Protein AF-A0A5C8ELT2-F1 (afdb_monomer_lite)

Foldseek 3Di:
DAWWDDVVQLVLVVVDPPDDDSVQQTWDWDDDDQWIWIWHWFDDVNDIDTWIKTANDWDFDDDPNDTFKIKGDDIDTDPVCNQKAPWTWMAGPVQQWIKIKIWHQDPVGIDITIDITHGDDD

Organism: NCBI:txid29522

Secondary structure (DSSP, 8-state):
-EEEE-HHHHHHHHT-TT-S-GGGGSEEEEEETTEEEEEEEEEETTEEEEEEEEEEEEEEEEETTEEEEEEEEEEEE-GGGTT-EEEEEEEETTTTEEEEEEEEP-TT--EEEEEEEEEPP-

Sequence (122 aa):
MGKYRDKDIYKAFDENPYWDDASKLDVEVSEDGNATKIKGYAMRPKEASPFDFNISKWKKTTKGGKIIKVEAEIIIPILECSDLKNIIIVYDYVSSTLYIRFIKPLNVGDKEYLFNGTKQSS

pLDDT: mean 89.15, std 9.67, range [57.62, 98.06]

Radius of gyration: 14.6 Å; chains: 1; bounding box: 35×29×47 Å

Structure (mmCIF, N/CA/C/O backbone):
data_AF-A0A5C8ELT2-F1
#
_entry.id   AF-A0A5C8ELT2-F1
#
loop_
_atom_site.group_PDB
_atom_site.id
_atom_site.type_symbol
_atom_site.label_atom_id
_atom_site.label_alt_id
_atom_site.label_comp_id
_atom_site.label_asym_id
_atom_site.label_entity_id
_atom_site.label_seq_id
_atom_site.pdbx_PDB_ins_code
_atom_site.Cartn_x
_atom_site.Cartn_y
_atom_site.Cartn_z
_atom_site.occupancy
_atom_site.B_iso_or_equiv
_atom_site.auth_seq_id
_atom_site.auth_comp_id
_atom_site.auth_asym_id
_atom_site.auth_atom_id
_atom_site.pdbx_PDB_model_num
ATOM 1 N N . MET A 1 1 ? -12.217 0.824 4.489 1.00 71.94 1 MET A N 1
ATOM 2 C CA . MET A 1 1 ? -11.799 0.644 3.080 1.00 71.94 1 MET A CA 1
ATOM 3 C C . MET A 1 1 ? -11.920 1.934 2.321 1.00 71.94 1 MET A C 1
ATOM 5 O O . MET A 1 1 ? -12.631 2.817 2.791 1.00 71.94 1 MET A O 1
ATOM 9 N N . GLY A 1 2 ? -11.146 2.099 1.253 1.00 90.38 2 GLY A N 1
ATOM 10 C CA . GLY A 1 2 ? -11.071 3.370 0.542 1.00 90.38 2 GLY A CA 1
ATOM 11 C C . GLY A 1 2 ? -9.922 3.445 -0.454 1.00 90.38 2 GLY A C 1
ATOM 12 O O . GLY A 1 2 ? -9.126 2.515 -0.575 1.00 90.38 2 GLY A O 1
ATOM 13 N N . LYS A 1 3 ? -9.867 4.578 -1.153 1.00 93.56 3 LYS A N 1
ATOM 14 C CA . LYS A 1 3 ? -8.820 4.913 -2.116 1.00 93.56 3 LYS A CA 1
ATOM 15 C C . LYS A 1 3 ? -7.764 5.798 -1.468 1.00 93.56 3 LYS A C 1
ATOM 17 O O . LYS A 1 3 ? -8.088 6.649 -0.637 1.00 93.56 3 LYS A O 1
ATOM 22 N N . TYR A 1 4 ? -6.516 5.602 -1.857 1.00 94.44 4 TYR A N 1
ATOM 23 C CA . TYR A 1 4 ? -5.365 6.350 -1.374 1.00 94.44 4 TYR A CA 1
ATOM 24 C C . TYR A 1 4 ? -4.629 6.943 -2.561 1.00 94.44 4 TYR A C 1
ATOM 26 O O . TYR A 1 4 ? -4.419 6.255 -3.556 1.00 94.44 4 TYR A O 1
ATOM 34 N N . ARG A 1 5 ? -4.222 8.206 -2.444 1.00 92.56 5 ARG A N 1
ATOM 35 C CA . ARG A 1 5 ? -3.562 8.931 -3.527 1.00 92.56 5 ARG A CA 1
ATOM 36 C C . ARG A 1 5 ? -2.196 9.412 -3.102 1.00 92.56 5 ARG A C 1
ATOM 38 O O . ARG A 1 5 ? -2.078 10.160 -2.131 1.00 92.56 5 ARG A O 1
ATOM 45 N N . ASP A 1 6 ? -1.195 9.015 -3.867 1.00 91.62 6 ASP A N 1
ATOM 46 C CA . ASP A 1 6 ? 0.149 9.566 -3.792 1.00 91.62 6 ASP A CA 1
ATOM 47 C C . ASP A 1 6 ? 0.267 10.721 -4.798 1.00 91.62 6 ASP A C 1
ATOM 49 O O . ASP A 1 6 ? 0.016 10.561 -5.995 1.00 91.62 6 ASP A O 1
ATOM 53 N N . LYS A 1 7 ? 0.593 11.915 -4.297 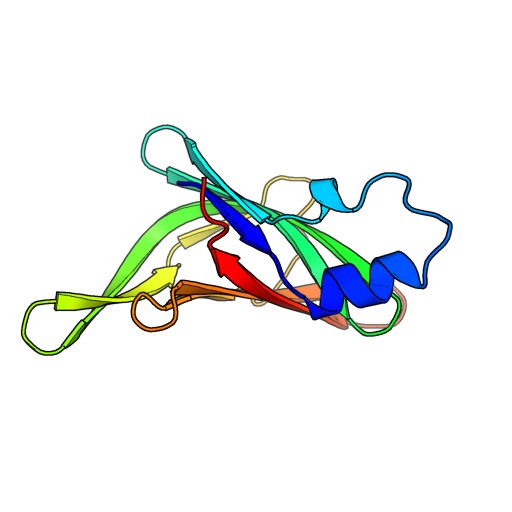1.00 85.00 7 LYS A N 1
ATOM 54 C CA . LYS A 1 7 ? 0.671 13.131 -5.117 1.00 85.00 7 LYS A CA 1
ATOM 55 C C . LYS A 1 7 ? 1.860 13.108 -6.072 1.00 85.00 7 LYS A C 1
ATOM 57 O O . LYS A 1 7 ? 1.757 13.679 -7.155 1.00 85.00 7 LYS A O 1
ATOM 62 N N . ASP A 1 8 ? 2.954 12.455 -5.691 1.00 82.12 8 ASP A N 1
ATOM 63 C CA . ASP A 1 8 ? 4.147 12.367 -6.531 1.00 82.12 8 ASP A CA 1
ATOM 64 C C . ASP A 1 8 ? 3.898 11.418 -7.707 1.00 82.12 8 ASP A C 1
ATOM 66 O O . ASP A 1 8 ? 4.327 11.694 -8.828 1.00 82.12 8 ASP A O 1
ATOM 70 N N . ILE A 1 9 ? 3.113 10.360 -7.476 1.00 78.44 9 ILE A N 1
ATOM 71 C CA . ILE A 1 9 ? 2.652 9.456 -8.536 1.00 78.44 9 ILE A CA 1
ATOM 72 C C . ILE A 1 9 ? 1.777 10.189 -9.552 1.00 78.44 9 ILE A C 1
ATOM 74 O O . ILE A 1 9 ? 1.992 10.073 -10.757 1.00 78.44 9 ILE A O 1
ATOM 78 N N . TYR A 1 10 ? 0.824 10.987 -9.071 1.00 76.44 10 TYR A N 1
ATOM 79 C CA . TYR A 1 10 ? -0.036 11.792 -9.939 1.00 76.44 10 TYR A CA 1
ATOM 80 C C . TYR A 1 10 ? 0.750 12.833 -10.738 1.00 76.44 10 TYR A C 1
ATOM 82 O O . TYR A 1 10 ? 0.539 12.972 -11.937 1.00 76.44 10 TYR A O 1
ATOM 90 N N . LYS A 1 11 ? 1.705 13.524 -10.107 1.00 77.12 11 LYS A N 1
ATOM 91 C CA . LYS A 1 11 ? 2.551 14.492 -10.811 1.00 77.12 11 LYS A CA 1
ATOM 92 C C . LYS A 1 11 ? 3.374 13.828 -11.919 1.00 77.12 11 LYS A C 1
ATOM 94 O O . LYS A 1 11 ? 3.486 14.369 -13.011 1.00 77.12 11 LYS A O 1
ATOM 99 N N . ALA A 1 12 ? 3.941 12.653 -11.654 1.00 73.88 12 ALA A N 1
ATOM 100 C CA . ALA A 1 12 ? 4.704 11.924 -12.661 1.00 73.88 12 ALA A CA 1
ATOM 101 C C . ALA A 1 12 ? 3.827 11.377 -13.803 1.00 73.88 12 ALA A C 1
ATOM 103 O O . ALA A 1 12 ? 4.328 11.184 -14.910 1.00 73.88 12 ALA A O 1
ATOM 104 N N . PHE A 1 13 ? 2.536 11.135 -13.551 1.00 73.38 13 PHE A N 1
ATOM 105 C CA . PHE A 1 13 ? 1.557 10.806 -14.588 1.00 73.38 13 PHE A CA 1
ATOM 106 C C . PHE A 1 13 ? 1.274 11.991 -15.508 1.00 73.38 13 PHE A C 1
ATOM 108 O O . PHE A 1 13 ? 1.286 11.805 -16.719 1.00 73.38 13 PHE A O 1
ATOM 115 N N . ASP A 1 14 ? 1.091 13.201 -14.967 1.00 68.50 14 ASP A N 1
ATOM 116 C CA . ASP A 1 14 ? 0.871 14.403 -15.791 1.00 68.50 14 ASP A CA 1
ATOM 117 C C . ASP A 1 14 ? 2.037 14.643 -16.776 1.00 68.50 14 ASP A C 1
ATOM 119 O O . ASP A 1 14 ? 1.871 15.253 -17.831 1.00 68.50 14 ASP A O 1
ATOM 123 N N . GLU A 1 15 ? 3.222 14.121 -16.450 1.00 73.06 15 GLU A N 1
ATOM 124 C CA . GLU A 1 15 ? 4.435 14.187 -17.265 1.00 73.06 15 GLU A CA 1
ATOM 125 C C . GLU A 1 15 ? 4.622 12.966 -18.204 1.00 73.06 15 GLU A C 1
ATOM 127 O O . GLU A 1 15 ? 5.554 12.956 -19.013 1.00 73.06 15 GLU A O 1
ATOM 132 N N . ASN A 1 16 ? 3.763 11.937 -18.131 1.00 67.94 16 ASN A N 1
ATOM 133 C CA . ASN A 1 16 ? 3.878 10.684 -18.887 1.00 67.94 16 ASN A CA 1
ATOM 134 C C . ASN A 1 16 ? 2.683 10.458 -19.845 1.00 67.94 16 ASN A C 1
ATOM 136 O O . ASN A 1 16 ? 1.609 10.053 -19.407 1.00 67.94 16 ASN A O 1
ATOM 140 N N . PRO A 1 17 ? 2.869 10.603 -21.171 1.00 62.38 17 PRO A N 1
ATOM 141 C CA . PRO A 1 17 ? 1.779 10.547 -22.149 1.00 62.38 17 PRO A CA 1
ATOM 142 C C . PRO A 1 17 ? 1.241 9.134 -22.443 1.00 62.38 17 PRO A C 1
ATOM 144 O O . PRO A 1 17 ? 0.375 8.990 -23.299 1.00 62.38 17 PRO A O 1
ATOM 147 N N . TYR A 1 18 ? 1.766 8.084 -21.801 1.00 62.25 18 TYR A N 1
ATOM 148 C CA . TYR A 1 18 ? 1.411 6.686 -22.097 1.00 62.25 18 TYR A CA 1
ATOM 149 C C . TYR A 1 18 ? 0.323 6.098 -21.188 1.00 62.25 18 TYR A C 1
ATOM 151 O O . TYR A 1 18 ? 0.025 4.908 -21.287 1.00 62.25 18 TYR A O 1
ATOM 159 N N . TRP A 1 19 ? -0.231 6.885 -20.267 1.00 64.69 19 TRP A N 1
ATOM 160 C CA . TRP A 1 19 ? -1.232 6.420 -19.314 1.00 64.69 19 TRP A CA 1
ATOM 161 C C . TRP A 1 19 ? -2.499 7.272 -19.472 1.00 64.69 19 TRP A C 1
ATOM 163 O O . TRP A 1 19 ? -2.456 8.482 -19.299 1.00 64.69 19 TRP A O 1
ATOM 173 N N . ASP A 1 20 ? -3.632 6.643 -19.798 1.00 63.91 20 ASP A N 1
ATOM 174 C CA . ASP A 1 20 ? -4.849 7.371 -20.211 1.00 63.91 20 ASP A CA 1
ATOM 175 C C . ASP A 1 20 ? -5.762 7.797 -19.043 1.00 63.91 20 ASP A C 1
ATOM 177 O O . ASP A 1 20 ? -6.761 8.483 -19.252 1.00 63.91 20 ASP A O 1
ATOM 181 N N . ASP A 1 21 ? -5.477 7.360 -17.809 1.00 69.00 21 ASP A N 1
ATOM 182 C CA . ASP A 1 21 ? -6.354 7.605 -16.655 1.00 69.00 21 ASP A CA 1
ATOM 183 C C . ASP A 1 21 ? -5.596 7.602 -15.315 1.00 69.00 21 ASP A C 1
ATOM 185 O O . ASP A 1 21 ? -5.277 6.544 -14.762 1.00 69.00 21 ASP A O 1
ATOM 189 N N . ALA A 1 22 ? -5.355 8.797 -14.767 1.00 68.06 22 ALA A N 1
ATOM 190 C CA . ALA A 1 22 ? -4.678 8.990 -13.484 1.00 68.06 22 ALA A CA 1
ATOM 191 C C . ALA A 1 22 ? -5.452 8.371 -12.313 1.00 68.06 22 ALA A C 1
ATOM 193 O O . ALA A 1 22 ? -4.852 7.970 -11.319 1.00 68.06 22 ALA A O 1
ATOM 194 N N . SER A 1 23 ? -6.782 8.241 -12.421 1.00 67.38 23 SER A N 1
ATOM 195 C CA . SER A 1 23 ? -7.613 7.687 -11.345 1.00 67.38 23 SER A CA 1
ATOM 196 C C . SER A 1 23 ? -7.337 6.203 -11.080 1.00 67.38 23 SER A C 1
ATOM 198 O O . SER A 1 23 ? -7.623 5.705 -9.989 1.00 67.38 23 SER A O 1
ATOM 200 N N . LYS A 1 24 ? -6.708 5.510 -12.040 1.00 70.69 24 LYS A N 1
ATOM 201 C CA . LYS A 1 24 ? -6.214 4.132 -11.893 1.00 70.69 24 LYS A CA 1
ATOM 202 C C . LYS A 1 24 ? -4.929 4.030 -11.063 1.00 70.69 24 LYS A C 1
ATOM 204 O O . LYS A 1 24 ? -4.513 2.920 -10.744 1.00 70.69 24 LYS A O 1
ATOM 209 N N . LEU A 1 25 ? -4.307 5.158 -10.716 1.00 79.81 25 LEU A N 1
ATOM 210 C CA . LEU A 1 25 ? -3.116 5.215 -9.863 1.00 79.81 25 LEU A CA 1
ATOM 211 C C . LEU A 1 25 ? -3.453 5.272 -8.375 1.00 79.81 25 LEU A C 1
ATOM 213 O O . LEU A 1 25 ? -2.561 5.133 -7.539 1.00 79.81 25 LEU A O 1
ATOM 217 N N . ASP A 1 26 ? -4.726 5.482 -8.035 1.00 89.81 26 ASP A N 1
ATOM 218 C CA . ASP A 1 26 ? -5.163 5.370 -6.652 1.00 89.81 26 ASP A CA 1
ATOM 219 C C . ASP A 1 26 ? -4.964 3.926 -6.171 1.00 89.81 26 ASP A C 1
ATOM 221 O O . ASP A 1 26 ? -5.339 2.959 -6.838 1.00 89.81 26 ASP A O 1
ATOM 225 N N . VAL A 1 27 ? -4.410 3.780 -4.971 1.00 94.06 27 VAL A N 1
ATOM 226 C CA . VAL A 1 27 ? -4.327 2.485 -4.299 1.00 94.06 27 VAL A CA 1
ATOM 227 C C . VAL A 1 27 ? -5.666 2.192 -3.650 1.00 94.06 27 VAL A C 1
ATOM 229 O O . VAL A 1 27 ? -6.168 2.972 -2.838 1.00 94.06 27 VAL A O 1
ATOM 232 N N . GLU A 1 28 ? -6.249 1.059 -4.012 1.00 94.62 28 GLU A N 1
ATOM 233 C CA . GLU A 1 28 ? -7.523 0.596 -3.486 1.00 94.62 28 GLU A CA 1
ATOM 234 C C . GLU A 1 28 ? -7.281 -0.373 -2.330 1.00 94.62 28 GLU A C 1
ATOM 236 O O . GLU A 1 28 ? -6.549 -1.354 -2.466 1.00 94.62 28 GLU A O 1
ATOM 241 N N . VAL A 1 29 ? -7.930 -0.102 -1.197 1.00 95.00 29 VAL A N 1
ATOM 242 C CA . VAL A 1 29 ? -7.966 -0.993 -0.036 1.00 95.00 29 VAL A CA 1
ATOM 243 C C . VAL A 1 29 ? -9.395 -1.483 0.158 1.00 95.00 29 VAL A C 1
ATOM 245 O O . VAL A 1 29 ? -10.287 -0.661 0.404 1.00 95.00 29 VAL A O 1
ATOM 248 N N . SER A 1 30 ? -9.595 -2.800 0.108 1.00 94.88 30 SER A N 1
ATOM 249 C CA . SER A 1 30 ? -10.888 -3.494 0.213 1.00 94.88 30 SER A CA 1
ATOM 250 C C . SER A 1 30 ? -10.813 -4.754 1.097 1.00 94.88 30 SER A C 1
ATOM 252 O O . SER A 1 30 ? -9.744 -5.126 1.586 1.00 94.88 30 SER A O 1
ATOM 254 N N . GLU A 1 31 ? -11.971 -5.344 1.410 1.00 93.69 31 GLU A N 1
ATOM 255 C CA . GLU A 1 31 ? -12.143 -6.512 2.292 1.00 93.69 31 GLU A CA 1
ATOM 256 C C . GLU A 1 31 ? -12.329 -7.696 1.370 1.00 93.69 31 GLU A C 1
ATOM 258 O O . GLU A 1 31 ? -13.139 -7.637 0.445 1.00 93.69 31 GLU A O 1
ATOM 263 N N . ASP A 1 32 ? -11.577 -8.756 1.628 1.00 88.75 32 ASP A N 1
ATOM 264 C CA . ASP A 1 32 ? -11.716 -10.021 0.925 1.00 88.75 32 ASP A CA 1
ATOM 265 C C . ASP A 1 32 ? -11.812 -11.137 1.969 1.00 88.75 32 ASP A C 1
ATOM 267 O O . ASP A 1 32 ? -10.814 -11.653 2.485 1.00 88.75 32 ASP A O 1
ATOM 271 N N . GLY A 1 33 ? -13.047 -11.412 2.396 1.00 88.06 33 GLY A N 1
ATOM 272 C CA . GLY A 1 33 ? -13.334 -12.286 3.530 1.00 88.06 33 GLY A CA 1
ATOM 273 C C . GLY A 1 33 ? -12.686 -11.780 4.823 1.00 88.06 33 GLY A C 1
ATOM 274 O O . GLY A 1 33 ? -13.040 -10.722 5.333 1.00 88.06 33 GLY A O 1
ATOM 275 N N . ASN A 1 34 ? -11.729 -12.547 5.353 1.00 88.44 34 ASN A N 1
ATOM 276 C CA . ASN A 1 34 ? -10.987 -12.201 6.573 1.00 88.44 34 ASN A CA 1
ATOM 277 C C . ASN A 1 34 ? -9.672 -11.449 6.294 1.00 88.44 34 ASN A C 1
ATOM 279 O O . ASN A 1 34 ? -8.933 -11.145 7.233 1.00 88.44 34 ASN A O 1
ATOM 283 N N . ALA A 1 35 ? -9.344 -11.195 5.025 1.00 93.06 35 ALA A N 1
ATOM 284 C CA . ALA A 1 35 ? -8.135 -10.494 4.620 1.00 93.06 35 ALA A CA 1
ATOM 285 C C . ALA A 1 35 ? -8.435 -9.047 4.206 1.00 93.06 35 ALA A C 1
ATOM 287 O O . ALA A 1 35 ? -9.529 -8.698 3.763 1.00 93.06 35 ALA A O 1
ATOM 288 N N . THR A 1 36 ? -7.425 -8.191 4.332 1.00 95.06 36 THR A N 1
ATOM 289 C CA . THR A 1 36 ? -7.403 -6.875 3.692 1.00 95.06 36 THR A CA 1
ATOM 290 C C . THR A 1 36 ? -6.714 -7.007 2.344 1.00 95.06 36 THR A C 1
ATOM 292 O O . THR A 1 36 ? -5.539 -7.374 2.298 1.00 95.06 36 THR A O 1
ATOM 295 N N . LYS A 1 37 ? -7.420 -6.682 1.264 1.00 95.94 37 LYS A N 1
ATOM 296 C CA . LYS A 1 37 ? -6.857 -6.618 -0.080 1.00 95.94 37 LYS A CA 1
ATOM 297 C C . LYS A 1 37 ? -6.364 -5.206 -0.372 1.00 95.94 37 LYS A C 1
ATOM 299 O O . LYS A 1 37 ? -7.072 -4.233 -0.107 1.00 95.94 37 LYS A O 1
ATOM 304 N N . ILE A 1 38 ? -5.148 -5.089 -0.898 1.00 95.94 38 ILE A N 1
ATOM 305 C CA . ILE A 1 38 ? -4.533 -3.817 -1.282 1.00 95.94 38 ILE A CA 1
ATOM 306 C C . ILE A 1 38 ? -3.923 -3.966 -2.671 1.00 95.94 38 ILE A C 1
ATOM 308 O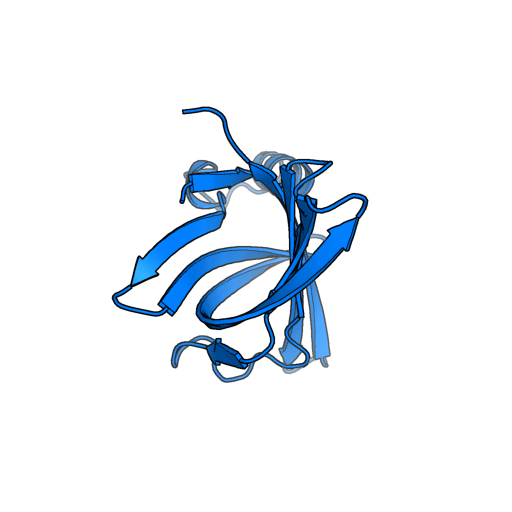 O . ILE A 1 38 ? -2.990 -4.744 -2.851 1.00 95.94 38 ILE A O 1
ATOM 312 N N . LYS A 1 39 ? -4.413 -3.186 -3.635 1.00 95.00 39 LYS A N 1
ATOM 313 C CA . LYS A 1 39 ? -3.913 -3.195 -5.016 1.00 95.00 39 LYS A CA 1
ATOM 314 C C . LYS A 1 39 ? -3.671 -1.781 -5.532 1.00 95.00 39 LYS A C 1
ATOM 316 O O . LYS A 1 39 ? -4.380 -0.848 -5.150 1.00 95.00 39 LYS A O 1
ATOM 321 N N . GLY A 1 40 ? -2.702 -1.630 -6.423 1.00 92.75 40 GLY A N 1
ATOM 322 C CA . GLY A 1 40 ? -2.416 -0.364 -7.088 1.00 92.75 40 GLY A CA 1
ATOM 323 C C . GLY A 1 40 ? -1.007 -0.325 -7.660 1.00 92.75 40 GLY A C 1
ATOM 324 O O . GLY A 1 40 ? -0.479 -1.351 -8.086 1.00 92.75 40 GLY A O 1
ATOM 325 N N . TYR A 1 41 ? -0.409 0.864 -7.678 1.00 91.25 41 TYR A N 1
ATOM 326 C CA . TYR A 1 41 ? 0.920 1.097 -8.236 1.00 91.25 41 TYR A CA 1
ATOM 327 C C . TYR A 1 41 ? 1.814 1.811 -7.230 1.00 91.25 41 TYR A C 1
ATOM 329 O O . TYR A 1 41 ? 1.383 2.724 -6.531 1.00 91.25 41 TYR A O 1
ATOM 337 N N . ALA A 1 42 ? 3.073 1.391 -7.170 1.00 91.88 42 ALA A N 1
ATOM 338 C CA . ALA A 1 42 ? 4.135 2.110 -6.482 1.00 91.88 42 ALA A CA 1
ATOM 339 C C . ALA A 1 42 ? 5.108 2.657 -7.522 1.00 91.88 42 ALA A C 1
ATOM 341 O O . ALA A 1 42 ? 5.230 2.110 -8.621 1.00 91.88 42 ALA A O 1
ATOM 342 N N . MET A 1 43 ? 5.817 3.724 -7.180 1.00 88.81 43 MET A N 1
ATOM 343 C CA . MET A 1 43 ? 6.685 4.427 -8.109 1.00 88.81 43 MET A CA 1
ATOM 344 C C . MET A 1 43 ? 8.131 4.507 -7.657 1.00 88.81 43 MET A C 1
ATOM 346 O O . MET A 1 43 ? 8.484 4.420 -6.483 1.00 88.81 43 MET A O 1
ATOM 350 N N . ARG A 1 44 ? 8.963 4.719 -8.665 1.00 86.00 44 ARG A N 1
ATOM 351 C CA . ARG A 1 44 ? 10.316 5.250 -8.583 1.00 86.00 44 ARG A CA 1
ATOM 352 C C . ARG A 1 44 ? 10.464 6.301 -9.693 1.00 86.00 44 ARG A C 1
ATOM 354 O O . ARG A 1 44 ? 9.55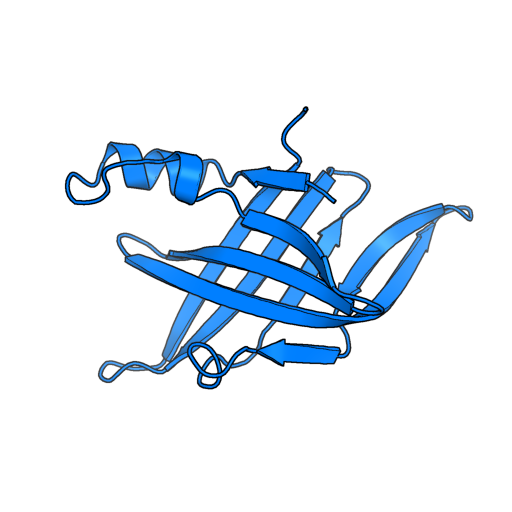6 6.449 -10.513 1.00 86.00 44 ARG A O 1
ATOM 361 N N . PRO A 1 45 ? 11.585 7.035 -9.781 1.00 78.88 45 PRO A N 1
ATOM 362 C CA . PRO A 1 45 ? 11.756 8.028 -10.836 1.00 78.88 45 PRO A CA 1
ATOM 363 C C . PRO A 1 45 ? 11.512 7.428 -12.230 1.00 78.88 45 PRO A C 1
ATOM 365 O O . PRO A 1 45 ? 12.226 6.509 -12.633 1.00 78.88 45 PRO A O 1
ATOM 368 N N . LYS A 1 46 ? 10.516 7.974 -12.945 1.00 75.12 46 LYS A N 1
ATOM 369 C CA . LYS A 1 46 ? 10.109 7.619 -14.321 1.00 75.12 46 LYS A CA 1
ATOM 370 C C . LYS A 1 46 ? 9.545 6.207 -14.532 1.00 75.12 46 LYS A C 1
ATOM 372 O O . LYS A 1 46 ? 9.318 5.825 -15.676 1.00 75.12 46 LYS A O 1
ATOM 377 N N . GLU A 1 47 ? 9.308 5.433 -13.476 1.00 82.75 47 GLU A N 1
ATOM 378 C CA . GLU A 1 47 ? 8.799 4.062 -13.594 1.00 82.75 47 GLU A CA 1
ATOM 379 C C . GLU A 1 47 ? 7.769 3.766 -12.495 1.00 82.75 47 GLU A C 1
ATOM 381 O O . GLU A 1 47 ? 7.968 4.107 -11.328 1.00 82.75 47 GLU A O 1
ATOM 386 N N . ALA A 1 48 ? 6.690 3.078 -12.864 1.00 85.31 48 ALA A N 1
ATOM 387 C CA . ALA A 1 48 ? 5.688 2.558 -11.943 1.00 85.31 48 ALA A CA 1
ATOM 388 C C . ALA A 1 48 ? 5.684 1.027 -11.995 1.00 85.31 48 ALA A C 1
ATOM 390 O O . ALA A 1 48 ? 5.889 0.433 -13.055 1.00 85.31 48 ALA A O 1
ATOM 391 N N . SER A 1 49 ? 5.430 0.382 -10.860 1.00 88.81 49 SER A N 1
ATOM 392 C CA . SER A 1 49 ? 5.219 -1.061 -10.789 1.00 88.81 49 SER A CA 1
ATOM 393 C C . SER A 1 49 ? 3.878 -1.359 -10.131 1.00 88.81 49 SER A C 1
ATOM 395 O O . SER A 1 49 ? 3.609 -0.811 -9.058 1.00 88.81 49 SER A O 1
ATOM 397 N N . PRO A 1 50 ? 3.056 -2.239 -10.733 1.00 91.06 50 PRO A N 1
ATOM 398 C CA . PRO A 1 50 ? 1.843 -2.711 -10.089 1.00 91.06 50 PRO A CA 1
ATOM 399 C C . PRO A 1 50 ? 2.188 -3.547 -8.858 1.00 91.06 50 PRO A C 1
ATOM 401 O O . PRO A 1 50 ? 3.278 -4.125 -8.765 1.00 91.06 50 PRO A O 1
ATOM 404 N N . PHE A 1 51 ? 1.230 -3.623 -7.948 1.00 94.12 51 PHE A N 1
ATOM 405 C CA . PHE A 1 51 ? 1.205 -4.566 -6.848 1.00 94.12 51 PHE A CA 1
ATOM 406 C C . PHE A 1 51 ? -0.238 -4.958 -6.510 1.00 94.12 51 PHE A C 1
ATOM 408 O O . PHE A 1 51 ? -1.168 -4.164 -6.676 1.00 94.12 51 PHE A O 1
ATOM 415 N N . ASP A 1 52 ? -0.417 -6.168 -5.988 1.00 95.50 52 ASP A N 1
ATOM 416 C CA . ASP A 1 52 ? -1.673 -6.637 -5.402 1.00 95.50 52 ASP A CA 1
ATOM 417 C C . ASP A 1 52 ? -1.351 -7.655 -4.295 1.00 95.50 52 ASP A C 1
ATOM 419 O O . ASP A 1 52 ? -0.625 -8.637 -4.498 1.00 95.50 52 ASP A O 1
ATOM 423 N N . PHE A 1 53 ? -1.834 -7.3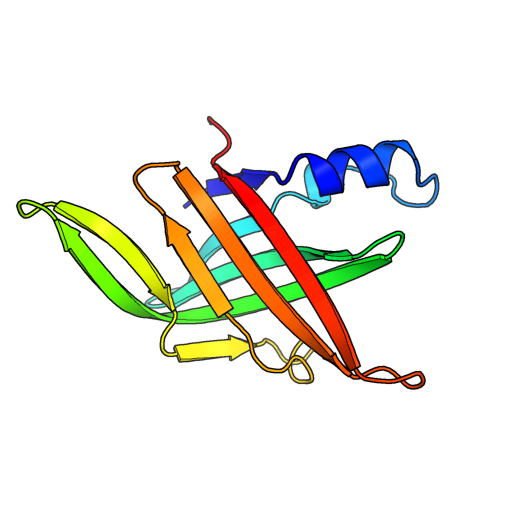49 -3.092 1.00 95.75 53 PHE A N 1
ATOM 424 C CA . PHE A 1 53 ? -1.506 -8.030 -1.851 1.00 95.75 53 PHE A CA 1
ATOM 425 C C . PHE A 1 53 ? -2.761 -8.361 -1.049 1.00 95.75 53 PHE A C 1
ATOM 427 O O . PHE A 1 53 ? -3.619 -7.505 -0.827 1.00 95.75 53 PHE A O 1
ATOM 434 N N . ASN A 1 54 ? -2.779 -9.566 -0.486 1.00 95.50 54 ASN A N 1
ATOM 435 C CA . ASN A 1 54 ? -3.702 -9.960 0.568 1.00 95.50 54 ASN A CA 1
ATOM 436 C C . ASN A 1 54 ? -2.983 -9.967 1.918 1.00 95.50 54 ASN A C 1
ATOM 438 O O . ASN A 1 54 ? -1.932 -10.590 2.079 1.00 95.50 54 ASN A O 1
ATOM 442 N N . ILE A 1 55 ? -3.563 -9.287 2.904 1.00 95.69 55 ILE A N 1
ATOM 443 C CA . ILE A 1 55 ? -2.998 -9.141 4.246 1.00 95.69 55 ILE A CA 1
ATOM 444 C C . ILE A 1 55 ? -3.940 -9.797 5.243 1.00 95.69 55 ILE A C 1
ATOM 446 O O . ILE A 1 55 ? -5.065 -9.341 5.442 1.00 95.69 55 ILE A O 1
ATOM 450 N N . SER A 1 56 ? -3.478 -10.863 5.892 1.00 94.38 56 SER A N 1
ATOM 451 C CA . SER A 1 56 ? -4.286 -11.624 6.856 1.00 94.38 56 SER A CA 1
ATOM 452 C C . SER A 1 56 ? -4.025 -11.229 8.307 1.00 94.38 56 SER A C 1
ATOM 454 O O . SER A 1 56 ? -4.801 -11.581 9.196 1.00 94.38 56 SER A O 1
ATOM 456 N N . LYS A 1 57 ? -2.938 -10.493 8.574 1.00 96.00 57 LYS A N 1
ATOM 457 C CA . LYS A 1 57 ? -2.562 -10.099 9.932 1.00 96.00 57 LYS A CA 1
ATOM 458 C C . LYS A 1 57 ? -1.887 -8.735 9.978 1.00 96.00 57 LYS A C 1
ATOM 460 O O . LYS A 1 57 ? -0.973 -8.450 9.205 1.00 96.00 57 LYS A O 1
ATOM 465 N N . TRP A 1 58 ? -2.317 -7.931 10.947 1.00 96.25 58 TRP A N 1
ATOM 466 C CA . TRP A 1 58 ? -1.817 -6.587 11.210 1.00 96.25 58 TRP A CA 1
ATOM 467 C C . TRP A 1 58 ? -1.303 -6.471 12.643 1.00 96.25 58 TRP A C 1
ATOM 469 O O . TRP A 1 58 ? -2.037 -6.734 13.601 1.00 96.25 58 TRP A O 1
ATOM 479 N N . LYS A 1 59 ? -0.076 -5.982 12.799 1.00 97.31 59 LYS A N 1
ATOM 480 C CA . LYS A 1 59 ? 0.471 -5.540 14.078 1.00 97.31 59 LYS A CA 1
ATOM 481 C C . LYS A 1 59 ? -0.047 -4.144 14.390 1.00 97.31 59 LYS A C 1
ATOM 483 O O . LYS A 1 59 ? 0.156 -3.215 13.613 1.00 97.31 59 LYS A O 1
ATOM 488 N N . LYS A 1 60 ? -0.700 -3.977 15.539 1.00 97.19 60 LYS A N 1
ATOM 489 C CA . LYS A 1 60 ? -1.253 -2.692 15.991 1.00 97.19 60 LYS A CA 1
ATOM 490 C C . LYS A 1 60 ? -0.273 -1.994 16.929 1.00 97.19 60 LYS A C 1
ATOM 492 O O . LYS A 1 60 ? 0.208 -2.597 17.882 1.00 97.19 60 LYS A O 1
ATOM 497 N N . THR A 1 61 ? -0.035 -0.708 16.696 1.00 97.31 61 THR A N 1
ATOM 498 C CA . THR A 1 61 ? 0.664 0.181 17.633 1.00 97.31 61 THR A CA 1
ATOM 499 C C . THR A 1 61 ? -0.345 1.131 18.266 1.00 97.31 61 THR A C 1
ATOM 501 O O . THR A 1 61 ? -1.114 1.784 17.556 1.00 97.31 61 THR A O 1
ATOM 504 N N . THR A 1 62 ? -0.334 1.234 19.596 1.00 97.00 62 THR A N 1
ATOM 505 C CA . THR A 1 62 ? -1.286 2.056 20.356 1.00 97.00 62 THR A CA 1
ATOM 506 C C . THR A 1 62 ? -0.599 3.137 21.179 1.00 97.00 62 THR A C 1
ATOM 508 O O . THR A 1 62 ? 0.439 2.885 21.786 1.00 97.00 62 THR A O 1
ATOM 511 N N . LYS A 1 63 ? -1.220 4.314 21.281 1.00 96.00 63 LYS A N 1
ATOM 512 C CA . LYS A 1 63 ? -0.811 5.398 22.184 1.00 96.00 63 LYS A CA 1
ATOM 513 C C . LYS A 1 63 ? -2.048 5.957 22.880 1.00 96.00 63 LYS A C 1
ATOM 515 O O . LYS A 1 63 ? -3.022 6.306 22.218 1.00 96.00 63 LYS A O 1
ATOM 520 N N . GLY A 1 64 ? -2.030 5.995 24.214 1.00 94.19 64 GLY A N 1
ATOM 521 C CA . GLY A 1 64 ? -3.177 6.460 25.007 1.00 94.19 64 GLY A CA 1
ATOM 522 C C . GLY A 1 64 ? -4.462 5.659 24.753 1.00 94.19 64 GLY A C 1
ATOM 523 O O . GLY A 1 64 ? -5.530 6.246 24.620 1.00 94.19 64 GLY A O 1
ATOM 524 N N . GLY A 1 65 ? -4.355 4.335 24.590 1.00 93.94 65 GLY A N 1
ATOM 525 C CA . GLY A 1 65 ? -5.499 3.445 24.340 1.00 93.94 65 GLY A CA 1
ATOM 526 C C . GLY A 1 65 ? -6.076 3.485 22.918 1.00 93.94 65 GLY A C 1
ATOM 527 O O . GLY A 1 65 ? -6.969 2.704 22.609 1.00 93.94 65 GLY A O 1
ATOM 528 N N . LYS A 1 66 ? -5.564 4.346 22.028 1.00 94.62 66 LYS A N 1
ATOM 529 C CA . LYS A 1 66 ? -5.988 4.429 20.622 1.00 94.62 66 LYS A CA 1
ATOM 530 C C . LYS A 1 66 ? -4.946 3.801 19.704 1.00 94.62 66 LYS A C 1
ATOM 532 O O . LYS A 1 66 ? -3.748 3.956 19.937 1.00 94.62 66 LYS A O 1
ATOM 537 N N . ILE A 1 67 ? -5.393 3.119 18.650 1.00 96.19 67 ILE A N 1
ATOM 538 C CA . ILE A 1 67 ? -4.511 2.634 17.578 1.00 96.19 67 ILE A CA 1
ATOM 539 C C . ILE A 1 67 ? -4.045 3.846 16.770 1.00 96.19 67 ILE A C 1
ATOM 541 O O . ILE A 1 67 ? -4.869 4.626 16.302 1.00 96.19 67 ILE A O 1
ATOM 545 N N . ILE A 1 68 ? -2.731 3.998 16.619 1.00 96.69 68 ILE A N 1
ATOM 546 C CA . ILE A 1 68 ? -2.122 5.100 15.859 1.00 96.69 68 ILE A CA 1
ATOM 547 C C . ILE A 1 68 ? -1.466 4.629 14.563 1.00 96.69 68 ILE A C 1
ATOM 549 O O . ILE A 1 68 ? -1.298 5.417 13.641 1.00 96.69 68 ILE A O 1
ATOM 553 N N . LYS A 1 69 ? -1.110 3.346 14.479 1.00 96.94 69 LYS A N 1
ATOM 554 C CA . LYS A 1 69 ? -0.423 2.758 13.330 1.00 96.94 69 LYS A CA 1
ATOM 555 C C . LYS A 1 69 ? -0.721 1.265 13.257 1.00 96.94 69 LYS A C 1
ATOM 557 O O . LYS A 1 69 ? -0.813 0.610 14.301 1.00 96.94 69 LYS A O 1
ATOM 562 N N . VAL A 1 70 ? -0.836 0.729 12.048 1.00 97.12 70 VAL A N 1
ATOM 563 C CA . VAL A 1 70 ? -0.831 -0.715 11.789 1.00 97.12 70 VAL A CA 1
ATOM 564 C C . VAL A 1 70 ? 0.225 -1.075 10.759 1.00 97.12 70 VAL A C 1
ATOM 566 O O . VAL A 1 70 ? 0.463 -0.323 9.820 1.00 97.12 70 VAL A O 1
ATOM 569 N N . GLU A 1 71 ? 0.861 -2.222 10.952 1.00 97.88 71 GLU A N 1
ATOM 570 C CA . GLU A 1 71 ? 1.925 -2.743 10.092 1.00 97.88 71 GLU A CA 1
ATOM 571 C C . GLU A 1 71 ? 1.539 -4.160 9.674 1.00 97.88 71 GLU A C 1
ATOM 573 O O . GLU A 1 71 ? 1.133 -4.961 10.520 1.00 97.88 71 GLU A O 1
ATOM 578 N N . ALA A 1 72 ? 1.593 -4.464 8.381 1.00 96.94 72 ALA A N 1
ATOM 579 C CA . ALA A 1 72 ? 1.248 -5.793 7.894 1.00 96.94 72 ALA A CA 1
ATOM 580 C C . ALA A 1 72 ? 2.302 -6.813 8.355 1.00 96.94 72 ALA A C 1
ATOM 582 O O . ALA A 1 72 ? 3.499 -6.581 8.206 1.00 96.94 72 ALA A O 1
ATOM 583 N N . GLU A 1 73 ? 1.862 -7.938 8.920 1.00 94.62 73 GLU A N 1
ATOM 584 C CA . GLU A 1 73 ? 2.757 -9.016 9.377 1.00 94.62 73 GLU A CA 1
ATOM 585 C C . GLU A 1 73 ? 2.790 -10.193 8.406 1.00 94.62 73 GLU A C 1
ATOM 587 O O . GLU A 1 73 ? 3.822 -10.837 8.246 1.00 94.62 73 GLU A O 1
ATOM 592 N N . ILE A 1 74 ? 1.650 -10.491 7.781 1.00 91.25 74 ILE A N 1
ATOM 593 C CA . ILE A 1 74 ? 1.508 -11.593 6.833 1.00 91.25 74 ILE A CA 1
ATOM 594 C C . ILE A 1 74 ? 0.950 -11.009 5.546 1.00 91.25 74 ILE A C 1
ATOM 596 O O . ILE A 1 74 ? -0.211 -10.599 5.503 1.00 91.25 74 ILE A O 1
ATOM 600 N N . ILE A 1 75 ? 1.802 -10.961 4.527 1.00 92.31 75 ILE A N 1
ATOM 601 C CA . ILE A 1 75 ? 1.514 -10.402 3.209 1.00 92.31 75 ILE A CA 1
ATOM 602 C C . ILE A 1 75 ? 1.628 -11.536 2.198 1.00 92.31 75 ILE A C 1
ATOM 604 O O . ILE A 1 75 ? 2.653 -12.212 2.136 1.00 92.31 75 ILE A O 1
ATOM 608 N N . ILE A 1 76 ? 0.577 -11.735 1.414 1.00 91.00 76 ILE A N 1
ATOM 609 C CA . ILE A 1 76 ? 0.519 -12.732 0.350 1.00 91.00 76 ILE A CA 1
ATOM 610 C C . ILE A 1 76 ? 0.361 -11.969 -0.967 1.00 91.00 76 ILE A C 1
ATOM 612 O O . ILE A 1 76 ? -0.720 -11.429 -1.216 1.00 91.00 76 ILE A O 1
ATOM 616 N N . PRO A 1 77 ? 1.411 -11.875 -1.799 1.00 87.00 77 PRO A N 1
ATOM 617 C CA . PRO A 1 77 ? 1.277 -11.351 -3.150 1.00 87.00 77 PRO A CA 1
ATOM 618 C C . PRO A 1 77 ? 0.417 -12.276 -4.003 1.00 87.00 77 PRO A C 1
ATOM 620 O O . PRO A 1 77 ? 0.479 -13.499 -3.856 1.00 87.00 77 PRO A O 1
ATOM 623 N N . ILE A 1 78 ? -0.353 -11.701 -4.924 1.00 88.19 78 ILE A N 1
ATOM 624 C CA . ILE A 1 78 ? -0.956 -12.498 -5.998 1.00 88.19 78 ILE A CA 1
ATOM 625 C C . ILE A 1 78 ? 0.130 -12.991 -6.967 1.00 88.19 78 ILE A C 1
ATOM 627 O O . ILE A 1 78 ? 1.262 -12.501 -6.942 1.00 88.19 78 ILE A O 1
ATOM 631 N N . LEU A 1 79 ? -0.202 -13.957 -7.828 1.00 81.00 79 LEU A N 1
ATOM 632 C CA . LEU A 1 79 ? 0.768 -14.664 -8.672 1.00 81.00 79 LEU A CA 1
ATOM 633 C C . LEU A 1 79 ? 1.625 -13.711 -9.524 1.00 81.00 79 LEU A C 1
ATOM 635 O O . LEU A 1 79 ? 2.843 -13.877 -9.592 1.00 81.00 79 LEU A O 1
ATOM 639 N N . GLU A 1 80 ? 1.016 -12.674 -10.095 1.00 85.44 80 GLU A N 1
ATOM 640 C CA . GLU A 1 80 ? 1.664 -11.658 -10.933 1.00 85.44 80 GLU A CA 1
ATOM 641 C C . GLU A 1 80 ? 2.638 -10.751 -10.160 1.00 85.44 80 GLU A C 1
ATOM 643 O O . GLU A 1 80 ? 3.443 -10.056 -10.772 1.00 85.44 80 GLU A O 1
ATOM 648 N N . CYS A 1 81 ? 2.567 -10.752 -8.827 1.00 87.19 81 CYS A N 1
ATOM 649 C CA . CYS A 1 81 ? 3.407 -9.968 -7.916 1.00 87.19 81 CYS A CA 1
ATOM 650 C C . CYS A 1 81 ? 4.274 -10.858 -7.005 1.00 87.19 81 CYS A C 1
ATOM 652 O O . CYS A 1 81 ? 4.820 -10.384 -6.007 1.00 87.19 81 CYS A O 1
ATOM 654 N N . SER A 1 82 ? 4.369 -12.158 -7.303 1.00 87.50 82 SER A N 1
ATOM 655 C CA . SER A 1 82 ? 5.049 -13.147 -6.453 1.00 87.50 82 SER A CA 1
ATOM 656 C C . SER A 1 82 ? 6.573 -12.995 -6.402 1.00 87.50 82 SER A C 1
ATOM 658 O O . SER A 1 82 ? 7.211 -13.519 -5.490 1.00 87.50 82 SER A O 1
ATOM 660 N N . ASP A 1 83 ? 7.162 -12.257 -7.342 1.00 91.62 83 ASP A N 1
ATOM 661 C CA . ASP A 1 83 ? 8.592 -11.956 -7.404 1.00 91.62 83 ASP A CA 1
ATOM 662 C C . ASP A 1 83 ? 8.996 -10.744 -6.546 1.00 91.62 83 ASP A C 1
ATOM 664 O O . ASP A 1 83 ? 10.191 -10.521 -6.328 1.00 91.62 83 ASP A O 1
ATOM 668 N N . LEU A 1 84 ? 8.025 -9.975 -6.034 1.00 93.38 84 LEU A N 1
ATOM 669 C CA . LEU A 1 84 ? 8.275 -8.810 -5.189 1.00 93.38 84 LEU A CA 1
ATOM 670 C C . LEU A 1 84 ? 8.848 -9.232 -3.828 1.00 93.38 84 LEU A C 1
ATOM 672 O O . LEU A 1 84 ? 8.345 -10.127 -3.149 1.00 93.38 84 LEU A O 1
ATOM 676 N N . LYS A 1 85 ? 9.907 -8.547 -3.398 1.00 94.62 85 LYS A N 1
ATOM 677 C CA . LYS A 1 85 ? 10.670 -8.841 -2.178 1.00 94.62 85 LYS A CA 1
ATOM 678 C C . LYS A 1 85 ? 10.594 -7.692 -1.181 1.00 94.62 85 LYS A C 1
ATOM 680 O O . LYS A 1 85 ? 10.316 -6.554 -1.549 1.00 94.62 85 LYS A O 1
ATOM 685 N N . ASN A 1 86 ? 10.924 -7.981 0.081 1.00 95.31 86 ASN A N 1
ATOM 686 C CA . ASN A 1 86 ? 11.030 -6.990 1.163 1.00 95.31 86 ASN A CA 1
ATOM 687 C C . ASN A 1 86 ? 9.807 -6.059 1.247 1.00 95.31 86 ASN A C 1
ATOM 689 O O . ASN A 1 86 ? 9.951 -4.841 1.358 1.00 95.31 86 ASN A O 1
ATOM 693 N N . ILE A 1 87 ? 8.611 -6.644 1.142 1.00 96.94 87 ILE A N 1
ATOM 694 C CA . ILE A 1 87 ? 7.357 -5.896 1.113 1.00 96.94 87 ILE A CA 1
ATOM 695 C C . ILE A 1 87 ? 7.070 -5.351 2.513 1.00 96.94 87 ILE A C 1
ATOM 697 O O . ILE A 1 87 ? 7.051 -6.090 3.496 1.00 96.94 87 ILE A O 1
ATOM 701 N N . ILE A 1 88 ? 6.835 -4.047 2.591 1.00 97.56 88 ILE A N 1
ATOM 702 C CA . ILE A 1 88 ? 6.482 -3.322 3.806 1.00 97.56 88 ILE A CA 1
ATOM 703 C C . ILE A 1 88 ? 5.187 -2.577 3.521 1.00 97.56 88 ILE A C 1
ATOM 705 O O . ILE A 1 88 ? 5.112 -1.828 2.551 1.00 97.56 88 ILE A O 1
ATOM 709 N N . ILE A 1 89 ? 4.183 -2.770 4.374 1.00 97.94 89 ILE A N 1
ATOM 710 C CA . ILE A 1 89 ? 2.896 -2.078 4.287 1.00 97.94 89 ILE A CA 1
ATOM 711 C C . ILE A 1 89 ? 2.556 -1.534 5.667 1.00 97.94 89 ILE A C 1
ATOM 713 O O . ILE A 1 89 ? 2.472 -2.285 6.643 1.00 97.94 89 ILE A O 1
ATOM 717 N N . VAL A 1 90 ? 2.365 -0.221 5.744 1.00 98.06 90 VAL A N 1
ATOM 718 C CA . VAL A 1 90 ? 2.101 0.502 6.987 1.00 98.06 90 VAL A CA 1
ATOM 719 C C . VAL A 1 90 ? 0.980 1.498 6.756 1.00 98.06 90 VAL A C 1
ATOM 721 O O . VAL A 1 90 ? 1.006 2.252 5.789 1.00 98.06 90 VAL A O 1
ATOM 724 N N . TYR A 1 91 ? 0.015 1.542 7.669 1.00 97.38 91 TYR A N 1
ATOM 725 C CA . TYR A 1 91 ? -0.979 2.605 7.701 1.00 97.38 91 TYR A CA 1
ATOM 726 C C . TYR A 1 91 ? -0.856 3.408 8.994 1.00 97.38 91 TYR A C 1
ATOM 728 O O . TYR A 1 91 ? -0.944 2.856 10.094 1.00 97.38 91 TYR A O 1
ATOM 736 N N . ASP A 1 92 ? -0.655 4.714 8.848 1.00 96.62 92 ASP A N 1
ATOM 737 C CA . ASP A 1 92 ? -0.575 5.678 9.937 1.00 96.62 92 ASP A CA 1
ATOM 738 C C . ASP A 1 92 ? -1.927 6.396 10.085 1.00 96.62 92 ASP A C 1
ATOM 740 O O . ASP A 1 92 ? -2.374 7.128 9.200 1.00 96.62 92 ASP A O 1
ATOM 744 N N . TYR A 1 93 ? -2.599 6.173 11.217 1.00 94.50 93 TYR A N 1
ATOM 745 C CA . TYR A 1 93 ? -3.921 6.742 11.494 1.00 94.50 93 TYR A CA 1
ATOM 746 C C . TYR A 1 93 ? -3.866 8.230 11.851 1.00 94.50 93 TYR A C 1
ATOM 748 O O . TYR A 1 93 ? -4.890 8.902 11.752 1.00 94.50 93 TYR A O 1
ATOM 756 N N . VAL A 1 94 ? -2.711 8.751 12.278 1.00 92.56 94 VAL A N 1
ATOM 757 C CA . VAL A 1 94 ? -2.559 10.164 12.657 1.00 92.56 94 VAL A CA 1
ATOM 758 C C . VAL A 1 94 ? -2.553 11.036 11.408 1.00 92.56 94 VAL A C 1
ATOM 760 O O . VAL A 1 94 ? -3.249 12.045 11.350 1.00 92.56 94 VAL A O 1
ATOM 763 N N . SER A 1 95 ? -1.799 10.621 10.396 1.00 93.69 95 SER A N 1
ATOM 764 C CA . SER A 1 95 ? -1.676 11.321 9.116 1.00 93.69 95 SER A CA 1
ATOM 765 C C . SER A 1 95 ? -2.657 10.824 8.050 1.00 93.69 95 SER A C 1
ATOM 767 O O . SER A 1 95 ? -2.784 11.449 7.003 1.00 93.69 95 SER A O 1
ATOM 769 N N . SER A 1 96 ? -3.372 9.724 8.309 1.00 94.19 96 SER A N 1
ATOM 770 C CA . SER A 1 96 ? -4.210 9.034 7.317 1.00 94.19 96 SER A CA 1
ATOM 771 C C . SER A 1 96 ? -3.430 8.630 6.060 1.00 94.19 96 SER A C 1
ATOM 773 O O . SER A 1 96 ? -3.935 8.732 4.937 1.00 94.19 96 SER A O 1
ATOM 775 N N . THR A 1 97 ? -2.200 8.154 6.268 1.00 95.88 97 THR A N 1
ATOM 776 C CA . THR A 1 97 ? -1.236 7.835 5.208 1.00 95.88 97 THR A CA 1
ATOM 777 C C . THR A 1 97 ? -1.012 6.334 5.110 1.00 95.88 97 THR A C 1
ATOM 779 O O . THR A 1 97 ? -0.741 5.670 6.112 1.00 95.88 97 THR A O 1
ATOM 782 N N . LEU A 1 98 ? -1.112 5.803 3.894 1.00 97.19 98 LEU A N 1
ATOM 783 C CA . LEU A 1 98 ? -0.737 4.443 3.535 1.00 97.19 98 LEU A CA 1
ATOM 784 C C . LEU A 1 98 ? 0.643 4.468 2.878 1.00 97.19 98 LEU A C 1
ATOM 786 O O . LEU A 1 98 ? 0.827 5.070 1.820 1.00 97.19 98 LEU A O 1
ATOM 790 N N . TYR A 1 99 ? 1.588 3.783 3.509 1.00 97.31 99 TYR A N 1
ATOM 791 C CA . TYR A 1 99 ? 2.939 3.587 3.017 1.00 97.31 99 TYR A CA 1
ATOM 792 C C . TYR A 1 99 ? 3.121 2.146 2.551 1.00 97.31 99 TYR A C 1
ATOM 794 O O . TYR A 1 99 ? 2.843 1.203 3.299 1.00 97.31 99 TYR A O 1
ATOM 802 N N . ILE A 1 100 ? 3.613 1.977 1.327 1.00 97.50 100 ILE A N 1
ATOM 803 C CA . ILE A 1 100 ? 3.967 0.680 0.754 1.00 97.50 100 ILE A CA 1
ATOM 804 C C . ILE A 1 100 ? 5.360 0.792 0.150 1.00 97.50 100 ILE A C 1
ATOM 806 O O . ILE A 1 100 ? 5.666 1.746 -0.562 1.00 97.50 100 ILE A O 1
ATOM 810 N N . ARG A 1 101 ? 6.204 -0.199 0.417 1.00 97.25 101 ARG A N 1
ATOM 811 C CA . ARG A 1 101 ? 7.537 -0.325 -0.172 1.00 97.25 101 ARG A CA 1
ATOM 812 C C . ARG A 1 101 ? 7.789 -1.770 -0.546 1.00 97.25 101 ARG A C 1
ATOM 814 O O . ARG A 1 101 ? 7.458 -2.665 0.225 1.00 97.25 101 ARG A O 1
ATOM 821 N N . PHE A 1 102 ? 8.414 -1.996 -1.691 1.00 96.81 102 PHE A N 1
ATOM 822 C CA . PHE A 1 102 ? 8.905 -3.314 -2.080 1.00 96.81 102 PHE A CA 1
ATOM 823 C C . PHE A 1 102 ? 10.102 -3.200 -3.020 1.00 96.81 102 PHE A C 1
ATOM 825 O O . PHE A 1 102 ? 10.361 -2.159 -3.626 1.00 96.81 102 PHE A O 1
ATOM 832 N N . ILE A 1 103 ? 10.823 -4.308 -3.145 1.00 96.38 103 ILE A N 1
ATOM 833 C CA . ILE A 1 103 ? 11.893 -4.502 -4.114 1.00 96.38 103 ILE A CA 1
ATOM 834 C C . ILE A 1 103 ? 11.365 -5.374 -5.248 1.00 96.38 103 ILE A C 1
ATOM 836 O O . ILE A 1 103 ? 10.895 -6.483 -5.008 1.00 96.38 103 ILE A O 1
AT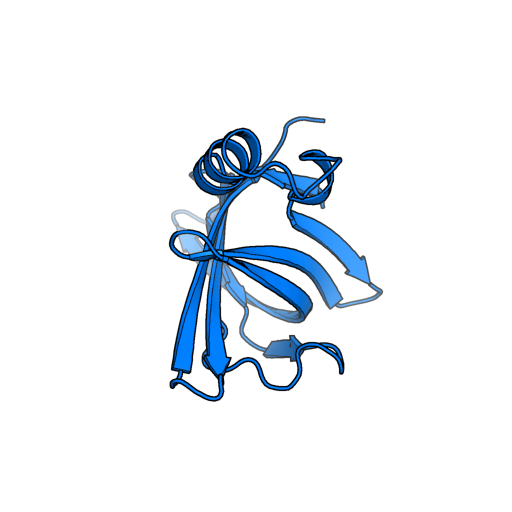OM 840 N N . LYS A 1 104 ? 11.477 -4.892 -6.483 1.00 93.62 104 LYS A N 1
ATOM 841 C CA . LYS A 1 104 ? 11.205 -5.675 -7.686 1.00 93.62 104 LYS A CA 1
ATOM 842 C C . LYS A 1 104 ? 12.522 -6.131 -8.315 1.00 93.62 104 LYS A C 1
ATOM 844 O O . LYS A 1 104 ? 13.331 -5.270 -8.682 1.00 93.62 104 LYS A O 1
ATOM 849 N N . PRO A 1 105 ? 12.748 -7.443 -8.463 1.00 93.25 105 PRO A N 1
ATOM 850 C CA . PRO A 1 105 ? 13.868 -7.959 -9.236 1.00 93.25 105 PRO A CA 1
ATOM 851 C C . PRO A 1 105 ? 13.701 -7.601 -10.714 1.00 93.25 105 PRO A C 1
ATOM 853 O O . PRO A 1 105 ? 12.649 -7.838 -11.299 1.00 93.25 105 PRO A O 1
ATOM 856 N N . LEU A 1 106 ? 14.736 -7.035 -11.331 1.00 87.94 106 LEU A N 1
ATOM 857 C CA . LEU A 1 106 ? 14.779 -6.7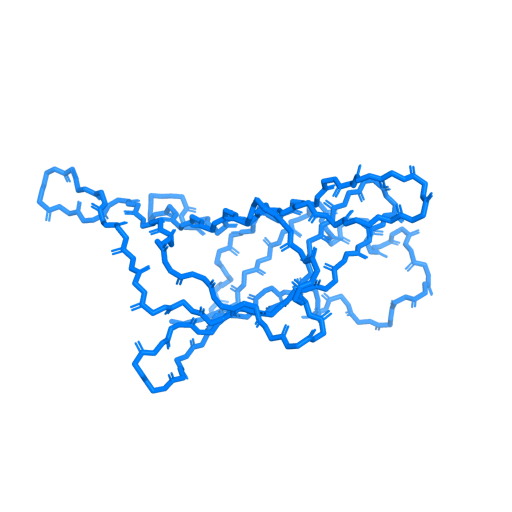72 -12.771 1.00 87.94 106 LEU A CA 1
ATOM 858 C C . LEU A 1 106 ? 16.095 -7.294 -13.351 1.00 87.94 106 LEU A C 1
ATOM 860 O O . LEU A 1 106 ? 17.087 -7.448 -12.639 1.00 87.94 106 LEU A O 1
ATOM 864 N N . ASN A 1 107 ? 16.141 -7.468 -14.673 1.00 86.50 107 ASN A N 1
ATOM 865 C CA . ASN A 1 107 ? 17.350 -7.903 -15.388 1.00 86.50 107 ASN A CA 1
ATOM 866 C C . ASN A 1 107 ? 18.561 -6.978 -15.158 1.00 86.50 107 ASN A C 1
ATOM 868 O O . ASN A 1 107 ? 19.703 -7.409 -15.270 1.00 86.50 107 ASN A O 1
ATOM 872 N N . VAL A 1 108 ? 18.314 -5.708 -14.827 1.00 87.62 108 VAL A N 1
ATOM 873 C CA . VAL A 1 108 ? 19.333 -4.675 -14.560 1.00 87.62 108 VAL A CA 1
ATOM 874 C C . VAL A 1 108 ? 19.557 -4.433 -13.059 1.00 87.62 108 VAL A C 1
ATOM 876 O O . VAL A 1 108 ? 20.009 -3.359 -12.651 1.00 87.62 108 VAL A O 1
ATOM 879 N N . GLY A 1 109 ? 19.207 -5.422 -12.237 1.00 89.69 109 GLY A N 1
ATOM 880 C CA . GLY A 1 109 ? 19.315 -5.395 -10.783 1.00 89.69 109 GLY A CA 1
ATOM 881 C C . GLY A 1 109 ? 18.013 -5.028 -10.076 1.00 89.69 109 GLY A C 1
ATOM 882 O O . GLY A 1 109 ? 17.081 -4.483 -10.668 1.00 89.69 109 GLY A O 1
ATOM 883 N N . ASP A 1 110 ? 17.984 -5.326 -8.781 1.00 94.56 110 ASP A N 1
ATOM 884 C CA . ASP A 1 110 ? 16.862 -5.062 -7.886 1.00 94.56 110 ASP A CA 1
ATOM 885 C C . ASP A 1 110 ? 16.566 -3.558 -7.790 1.00 94.56 110 ASP A C 1
ATOM 887 O O . ASP A 1 110 ? 17.472 -2.728 -7.648 1.00 94.56 110 ASP A O 1
ATOM 891 N N . LYS A 1 111 ? 15.282 -3.196 -7.874 1.00 94.94 111 LYS A N 1
ATOM 892 C CA . LYS A 1 111 ? 14.821 -1.805 -7.798 1.00 94.94 111 LYS A CA 1
ATOM 893 C C . LYS A 1 111 ? 13.771 -1.637 -6.722 1.00 94.94 111 LYS A C 1
ATOM 895 O O . LYS A 1 111 ? 12.874 -2.462 -6.581 1.00 94.94 111 LYS A O 1
ATOM 900 N N . GLU A 1 112 ? 13.873 -0.536 -5.999 1.00 95.81 112 GLU A N 1
ATOM 901 C CA . GLU A 1 112 ? 12.915 -0.157 -4.973 1.00 95.81 112 GLU A CA 1
ATOM 902 C C . GLU A 1 112 ? 11.777 0.674 -5.560 1.00 95.81 112 GLU A C 1
ATOM 904 O O . GLU A 1 112 ? 12.012 1.561 -6.382 1.00 95.81 112 GLU A O 1
ATOM 909 N N . TYR A 1 113 ? 10.559 0.375 -5.115 1.00 94.25 113 TYR A N 1
ATOM 910 C CA . TYR A 1 113 ? 9.345 1.113 -5.433 1.00 94.25 113 TYR A CA 1
ATOM 911 C C . TYR A 1 113 ? 8.649 1.517 -4.141 1.00 94.25 113 TYR A C 1
ATOM 913 O O . TYR A 1 113 ? 8.606 0.742 -3.180 1.00 94.25 113 TYR A O 1
ATOM 921 N N . LEU A 1 114 ? 8.107 2.733 -4.131 1.00 95.69 114 LEU A N 1
ATOM 922 C CA . LEU A 1 114 ? 7.451 3.325 -2.976 1.00 95.69 114 LEU A CA 1
ATOM 923 C C . LEU A 1 114 ? 6.087 3.892 -3.363 1.00 95.69 114 LEU A C 1
ATOM 925 O O . LEU A 1 114 ? 5.900 4.428 -4.452 1.00 95.69 114 LEU A O 1
ATOM 929 N N . PHE A 1 115 ? 5.142 3.777 -2.445 1.00 95.25 115 PHE A N 1
ATOM 930 C CA . PHE A 1 115 ? 3.870 4.477 -2.467 1.00 95.25 115 PHE A CA 1
ATOM 931 C C . PHE A 1 115 ? 3.682 5.135 -1.105 1.00 95.25 115 PHE A C 1
ATOM 933 O O . PHE A 1 115 ? 3.837 4.480 -0.072 1.00 95.25 115 PHE A O 1
ATOM 940 N N . ASN A 1 116 ? 3.346 6.417 -1.102 1.00 95.69 116 ASN A N 1
ATOM 941 C CA . ASN A 1 116 ? 3.104 7.201 0.097 1.00 95.69 116 ASN A CA 1
ATOM 942 C C . ASN A 1 116 ? 1.862 8.074 -0.101 1.00 95.69 116 ASN A C 1
ATOM 944 O O . ASN A 1 116 ? 1.943 9.272 -0.377 1.00 95.69 116 ASN A O 1
ATOM 948 N N . GLY A 1 117 ? 0.692 7.445 -0.003 1.00 95.00 117 GLY A N 1
ATOM 949 C CA . GLY A 1 117 ? -0.573 8.080 -0.349 1.00 95.00 117 GLY A CA 1
ATOM 950 C C . GLY A 1 117 ? -1.461 8.382 0.846 1.00 95.00 117 GLY A C 1
ATOM 951 O O . GLY A 1 117 ? -1.539 7.609 1.800 1.00 95.00 117 GLY A O 1
ATOM 952 N N . THR A 1 118 ? -2.206 9.482 0.772 1.00 95.25 118 THR A N 1
ATOM 953 C CA . THR A 1 118 ? -3.212 9.828 1.782 1.00 95.25 118 THR A CA 1
ATOM 954 C C . THR A 1 118 ? -4.595 9.344 1.375 1.00 95.25 118 THR A C 1
ATOM 956 O O . THR A 1 118 ? -4.933 9.265 0.188 1.00 95.25 118 THR A O 1
ATOM 959 N N . LYS A 1 119 ? -5.421 9.006 2.369 1.00 93.50 119 LYS A N 1
ATOM 960 C CA . LYS A 1 119 ? -6.797 8.565 2.132 1.00 93.50 119 LYS A CA 1
ATOM 961 C C . LYS A 1 119 ? -7.596 9.659 1.420 1.00 93.50 119 LYS A C 1
ATOM 963 O O . LYS A 1 119 ? -7.616 10.801 1.870 1.00 93.50 119 LYS A O 1
ATOM 968 N N . GLN A 1 120 ? -8.268 9.299 0.333 1.00 90.12 120 GLN A N 1
ATOM 969 C CA . GLN A 1 120 ? -9.169 10.199 -0.377 1.00 90.12 120 GLN A CA 1
ATOM 970 C C . GLN A 1 120 ? -10.518 10.253 0.340 1.00 90.12 120 GLN A C 1
ATOM 972 O O . GLN A 1 120 ? -11.054 9.223 0.764 1.00 90.12 120 GLN A O 1
ATOM 977 N N . SER A 1 121 ? -11.040 11.465 0.509 1.00 75.81 121 SER A N 1
ATOM 978 C CA . SER A 1 121 ? -12.405 11.695 0.972 1.00 75.81 121 SER A CA 1
ATOM 979 C C . SER A 1 121 ? -13.376 11.111 -0.054 1.00 75.81 121 SER A C 1
ATOM 981 O O . SER A 1 121 ? -13.191 11.320 -1.253 1.00 75.81 121 SER A O 1
ATOM 983 N N . SER A 1 122 ? -14.361 10.344 0.417 1.00 57.62 122 SER A N 1
ATOM 984 C CA . SER A 1 122 ? -15.537 9.977 -0.378 1.00 57.62 122 SER A CA 1
ATOM 985 C C . SER A 1 122 ? -16.338 11.211 -0.771 1.00 57.62 122 SER A C 1
ATOM 987 O O . SER A 1 122 ? -16.372 12.154 0.054 1.00 57.62 122 SER A O 1
#